Protein AF-A0A6B8M5E5-F1 (afdb_monomer)

Secondary structure (DSSP, 8-state):
------HHHHHHHHHHTT--GGG--S-TT-HHHHHHHHHHHHHHHHHHHHHS---

Mean predicted aligned error: 5.66 Å

Solvent-accessible surface area (backbone atoms only — not comparable to full-atom values): 3215 Å² total; per-residue (Å²): 131,85,77,78,72,48,46,30,55,50,15,28,52,36,38,80,70,70,49,60,82,85,70,56,90,49,55,92,90,37,71,53,32,57,37,15,50,52,22,23,55,50,41,50,53,54,50,54,57,62,67,68,67,68,132

InterPro domains:
  IPR007040 Ribosome modulation factor [PF04957] (3-45)
  IPR023200 Ribosome modulation factor domain superfamily [G3DSA:1.10.10.620] (2-52)

Nearest PDB structures (foldseek):
  2jrm-assembly1_A  TM=7.334E-01  e=1.667E-01  Vibrio parahaemolyticus RIMD 2210633

Organism: NCBI:txid134

pLDDT: mean 86.81, std 15.09, range [43.34, 97.06]

Structure (mmCIF, N/CA/C/O backbone):
data_AF-A0A6B8M5E5-F1
#
_entry.id   AF-A0A6B8M5E5-F1
#
loop_
_atom_site.group_PDB
_atom_site.id
_atom_site.type_symbol
_atom_site.label_atom_id
_atom_site.label_alt_id
_atom_site.label_comp_id
_atom_site.label_asym_id
_atom_site.label_entity_id
_atom_site.label_seq_id
_atom_site.pdbx_PDB_ins_code
_atom_site.Cartn_x
_atom_site.Cartn_y
_atom_site.Cartn_z
_atom_site.occupancy
_atom_site.B_iso_or_equiv
_atom_site.auth_seq_id
_atom_site.auth_comp_id
_atom_site.auth_asym_id
_atom_site.auth_atom_id
_atom_site.pdbx_PDB_model_num
ATOM 1 N N . MET A 1 1 ? 2.226 24.269 -10.055 1.00 43.34 1 MET A N 1
ATOM 2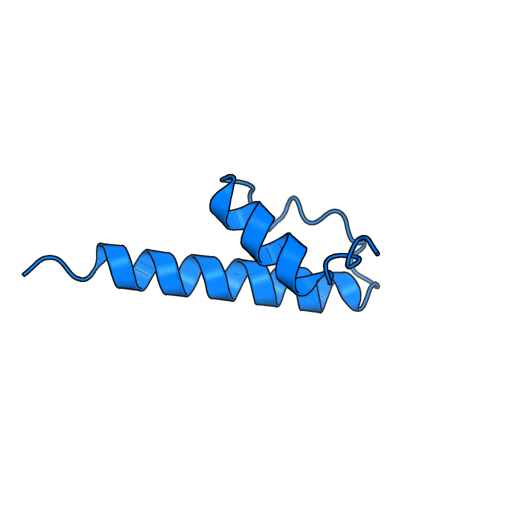 C CA . MET A 1 1 ? 3.184 23.146 -10.066 1.00 43.34 1 MET A CA 1
ATOM 3 C C . MET A 1 1 ? 2.503 22.002 -9.351 1.00 43.34 1 MET A C 1
ATOM 5 O O . MET A 1 1 ? 2.316 22.086 -8.144 1.00 43.34 1 MET A O 1
ATOM 9 N N . GLU A 1 2 ? 2.019 21.019 -10.102 1.00 49.81 2 GLU A N 1
ATOM 10 C CA . GLU A 1 2 ? 1.470 19.791 -9.528 1.00 49.81 2 GLU A CA 1
ATOM 11 C C . GLU A 1 2 ? 2.625 19.108 -8.785 1.00 49.81 2 GLU A C 1
ATOM 13 O O . GLU A 1 2 ? 3.637 18.766 -9.397 1.00 49.81 2 GLU A O 1
ATOM 18 N N . LYS A 1 3 ? 2.558 19.036 -7.451 1.00 51.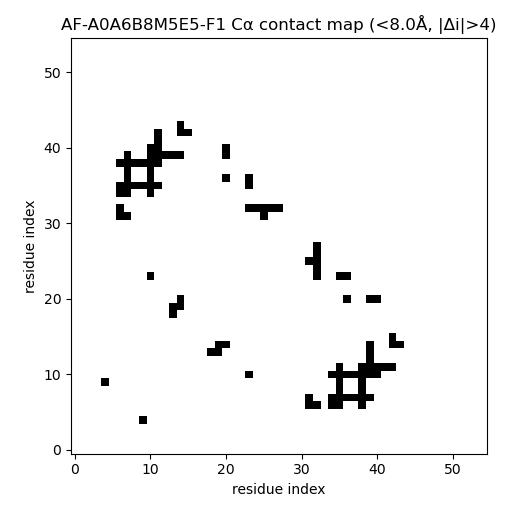56 3 LYS A N 1
ATOM 19 C CA . LYS A 1 3 ? 3.534 18.251 -6.694 1.00 51.56 3 LYS A CA 1
ATOM 20 C C . LYS A 1 3 ? 3.295 16.804 -7.100 1.00 51.56 3 LYS A C 1
ATOM 22 O O . LYS A 1 3 ? 2.253 16.253 -6.758 1.00 51.56 3 LYS A O 1
ATOM 27 N N . ALA A 1 4 ? 4.218 16.226 -7.864 1.00 60.38 4 ALA A N 1
ATOM 28 C CA . ALA A 1 4 ? 4.226 14.792 -8.100 1.00 60.38 4 ALA A CA 1
ATOM 29 C C . ALA A 1 4 ? 4.198 14.117 -6.723 1.00 60.38 4 ALA A C 1
ATOM 31 O O . ALA A 1 4 ? 5.130 14.305 -5.939 1.00 60.38 4 ALA A O 1
ATOM 32 N N . LYS A 1 5 ? 3.092 13.435 -6.396 1.00 72.56 5 LYS A N 1
ATOM 33 C CA . LYS A 1 5 ? 2.975 12.693 -5.139 1.00 72.56 5 LYS A CA 1
ATOM 34 C C . LYS A 1 5 ? 4.118 11.685 -5.105 1.00 72.56 5 LYS A C 1
ATOM 36 O O . LYS A 1 5 ? 4.347 10.971 -6.081 1.00 72.56 5 LYS A O 1
ATOM 41 N N . SER A 1 6 ? 4.861 11.656 -4.007 1.00 90.81 6 SER A N 1
ATOM 42 C CA . SER A 1 6 ? 5.883 10.630 -3.820 1.00 90.81 6 SER A CA 1
ATOM 43 C C . SER A 1 6 ? 5.200 9.268 -3.689 1.00 90.81 6 SER A C 1
ATOM 45 O O . SER A 1 6 ? 4.092 9.195 -3.162 1.00 90.81 6 SER A O 1
ATOM 47 N N . ALA A 1 7 ? 5.871 8.179 -4.077 1.00 94.62 7 ALA A N 1
ATOM 48 C CA . ALA A 1 7 ? 5.312 6.828 -3.947 1.00 94.62 7 ALA A CA 1
ATOM 49 C C . ALA A 1 7 ? 4.809 6.531 -2.519 1.00 94.62 7 ALA A C 1
ATOM 51 O O . ALA A 1 7 ? 3.795 5.868 -2.343 1.00 94.62 7 ALA A O 1
ATOM 52 N N . PHE A 1 8 ? 5.463 7.105 -1.506 1.00 94.50 8 PHE A N 1
ATOM 53 C CA . PHE A 1 8 ? 5.011 7.105 -0.115 1.00 94.50 8 PHE A CA 1
ATOM 54 C C . PHE A 1 8 ? 3.631 7.753 0.099 1.00 94.50 8 PHE A C 1
ATOM 56 O O . PHE A 1 8 ? 2.762 7.162 0.732 1.00 94.50 8 PHE A O 1
ATOM 63 N N . GLU A 1 9 ? 3.405 8.949 -0.447 1.00 95.50 9 GLU A N 1
ATOM 64 C CA . GLU A 1 9 ? 2.117 9.651 -0.355 1.00 95.50 9 GLU A CA 1
ATOM 65 C C . GLU A 1 9 ? 1.020 8.905 -1.124 1.00 95.50 9 GLU A C 1
ATOM 67 O O . GLU A 1 9 ? -0.124 8.868 -0.684 1.00 95.50 9 GLU A O 1
ATOM 72 N N . GLU A 1 10 ? 1.367 8.262 -2.241 1.00 95.25 10 GLU A N 1
ATOM 73 C CA . GLU A 1 10 ? 0.444 7.379 -2.960 1.00 95.25 10 GLU A CA 1
ATOM 74 C C . GLU A 1 10 ? 0.065 6.131 -2.153 1.00 95.25 10 GLU A C 1
ATOM 76 O O . GLU A 1 10 ? -1.052 5.637 -2.289 1.00 95.25 10 GLU A O 1
ATOM 81 N N . GLY A 1 11 ? 0.975 5.617 -1.322 1.00 96.00 11 GLY A N 1
ATOM 82 C CA . GLY A 1 11 ? 0.703 4.509 -0.407 1.00 96.00 11 GLY A CA 1
ATOM 83 C C . GLY A 1 11 ? -0.307 4.876 0.674 1.00 96.00 11 GLY A C 1
ATOM 84 O O . GLY A 1 11 ? -1.238 4.116 0.935 1.00 96.00 11 GLY A O 1
ATOM 85 N N . ILE A 1 12 ? -0.158 6.073 1.249 1.00 96.56 12 ILE A N 1
ATOM 86 C CA . ILE A 1 12 ? -1.116 6.636 2.211 1.00 96.56 12 ILE A CA 1
ATOM 87 C C . ILE A 1 12 ? -2.490 6.809 1.547 1.00 96.56 12 ILE A C 1
ATOM 89 O O . ILE A 1 12 ? -3.472 6.254 2.033 1.00 96.56 12 ILE A O 1
ATOM 93 N N . ASP A 1 13 ? -2.539 7.487 0.394 1.00 95.38 13 ASP A N 1
ATOM 94 C CA . ASP A 1 13 ? -3.772 7.724 -0.378 1.00 95.38 13 ASP A CA 1
ATOM 95 C C . ASP A 1 13 ? -4.474 6.406 -0.738 1.00 95.38 13 ASP A C 1
ATOM 97 O O . ASP A 1 13 ? -5.695 6.290 -0.663 1.00 95.38 13 ASP A O 1
ATOM 101 N N . ALA A 1 14 ? -3.706 5.373 -1.091 1.00 96.12 14 ALA A N 1
ATOM 102 C CA . ALA A 1 14 ? -4.254 4.062 -1.396 1.00 96.12 14 ALA A CA 1
ATOM 103 C C . ALA A 1 14 ? -4.960 3.424 -0.192 1.00 96.12 14 ALA A C 1
ATOM 105 O O . ALA A 1 14 ? -6.061 2.898 -0.367 1.00 96.12 14 ALA A O 1
ATOM 106 N N . PHE A 1 15 ? -4.369 3.493 1.006 1.00 96.06 15 PHE A N 1
ATOM 107 C CA . PHE A 1 15 ? -5.012 3.005 2.227 1.00 96.06 15 PHE A CA 1
ATOM 108 C C . PHE A 1 15 ? -6.289 3.792 2.542 1.00 96.06 15 PHE A C 1
ATOM 110 O O . PHE A 1 15 ? -7.339 3.187 2.742 1.00 96.06 15 PHE A O 1
ATOM 117 N N . GLU A 1 16 ? -6.234 5.128 2.503 1.00 93.69 16 GLU A N 1
ATOM 118 C CA . GLU A 1 16 ? -7.393 5.999 2.767 1.00 93.69 16 GLU A CA 1
ATOM 119 C C . GLU A 1 16 ? -8.555 5.741 1.793 1.00 93.69 16 GLU A C 1
ATOM 121 O O . GLU A 1 16 ? -9.725 5.931 2.123 1.00 93.69 16 GLU A O 1
ATOM 126 N N . ARG A 1 17 ? -8.243 5.266 0.584 1.00 94.44 17 ARG A N 1
ATOM 127 C CA . ARG A 1 17 ? -9.224 4.874 -0.437 1.00 94.44 17 ARG A CA 1
ATOM 128 C C . ARG A 1 17 ? -9.652 3.406 -0.348 1.00 94.44 17 ARG A C 1
ATOM 130 O O . ARG A 1 17 ? -10.390 2.948 -1.220 1.00 94.44 17 ARG A O 1
ATOM 137 N N . GLY A 1 18 ? -9.193 2.670 0.664 1.00 94.94 18 GLY A N 1
ATOM 138 C CA . GLY A 1 18 ? -9.552 1.275 0.923 1.00 94.94 18 GLY A CA 1
ATOM 139 C C . GLY A 1 18 ? -8.884 0.257 -0.004 1.00 94.94 18 GLY A C 1
ATOM 140 O O . GLY A 1 18 ? -9.388 -0.856 -0.145 1.00 94.94 18 GLY A O 1
ATOM 141 N N . LYS A 1 19 ? -7.777 0.611 -0.669 1.00 96.25 19 LYS A N 1
ATOM 142 C CA . LYS A 1 19 ? -7.018 -0.342 -1.493 1.00 96.25 19 LYS A CA 1
ATOM 143 C C . LYS A 1 19 ? -6.189 -1.279 -0.624 1.00 96.25 19 LYS A C 1
ATOM 145 O O . LYS A 1 19 ? -5.631 -0.868 0.397 1.00 96.25 19 LYS A O 1
ATOM 150 N N . ALA A 1 20 ? -6.042 -2.522 -1.076 1.00 95.00 20 ALA A N 1
ATOM 151 C CA . ALA A 1 20 ? -5.189 -3.490 -0.407 1.00 95.00 20 ALA A CA 1
ATOM 152 C C . ALA A 1 20 ? -3.704 -3.138 -0.584 1.00 95.00 20 ALA A C 1
ATOM 154 O O . ALA A 1 20 ? -3.289 -2.557 -1.585 1.00 95.00 20 ALA A O 1
ATOM 155 N N . ARG A 1 21 ? -2.879 -3.553 0.378 1.00 92.62 21 ARG A N 1
ATOM 156 C CA . ARG A 1 21 ? -1.417 -3.393 0.328 1.00 92.62 21 ARG A CA 1
ATOM 157 C C . ARG A 1 21 ? -0.790 -4.074 -0.895 1.00 92.62 21 ARG A C 1
ATOM 159 O O . ARG A 1 21 ? 0.200 -3.595 -1.442 1.00 92.62 21 ARG A O 1
ATOM 166 N N . ASP A 1 22 ? -1.366 -5.188 -1.332 1.00 93.12 22 ASP A N 1
ATOM 167 C CA . ASP A 1 22 ? -0.884 -5.952 -2.485 1.00 93.12 22 ASP A CA 1
ATOM 168 C C . ASP A 1 22 ? -1.305 -5.355 -3.841 1.00 93.12 22 ASP A C 1
ATOM 170 O O . ASP A 1 22 ? -0.719 -5.717 -4.858 1.00 93.12 22 ASP A O 1
ATOM 174 N N . ASP A 1 23 ? -2.214 -4.367 -3.864 1.00 94.94 23 ASP A N 1
ATOM 175 C CA . ASP A 1 23 ? -2.573 -3.579 -5.062 1.00 94.94 23 ASP A CA 1
ATOM 176 C C . ASP A 1 23 ? -1.517 -2.511 -5.420 1.00 94.94 23 ASP A C 1
ATOM 178 O O . ASP A 1 23 ? -1.768 -1.595 -6.211 1.00 94.94 23 ASP A O 1
ATOM 182 N N . CYS A 1 24 ? -0.322 -2.593 -4.830 1.00 92.81 24 CYS A N 1
ATOM 183 C CA . CYS A 1 24 ? 0.780 -1.693 -5.133 1.00 92.81 24 CYS A CA 1
ATOM 184 C C . CYS A 1 24 ? 1.114 -1.740 -6.642 1.00 92.81 24 CYS A C 1
ATOM 186 O O . CYS A 1 24 ? 1.514 -2.796 -7.142 1.00 92.81 24 CYS A O 1
ATOM 188 N N . PRO A 1 25 ? 1.026 -0.612 -7.378 1.00 92.69 25 PRO A N 1
ATOM 189 C CA . PRO A 1 25 ? 1.257 -0.592 -8.827 1.00 92.69 25 PRO A CA 1
ATOM 190 C C . PRO A 1 25 ? 2.739 -0.751 -9.199 1.00 92.69 25 PRO A C 1
ATOM 192 O O . PRO A 1 25 ? 3.077 -0.940 -10.368 1.00 92.69 25 PRO A O 1
ATOM 195 N N . TYR A 1 26 ? 3.636 -0.649 -8.216 1.00 93.06 26 TYR A N 1
ATOM 196 C CA . TYR A 1 26 ? 5.074 -0.709 -8.419 1.00 93.06 26 TYR A CA 1
ATOM 197 C C . TYR A 1 26 ? 5.585 -2.163 -8.428 1.00 93.06 26 TYR A C 1
ATOM 199 O O . TYR A 1 26 ? 5.251 -2.961 -7.537 1.00 93.06 26 TYR A O 1
ATOM 207 N N . PRO A 1 27 ? 6.436 -2.537 -9.403 1.00 92.56 27 PRO A N 1
ATOM 208 C CA . PRO A 1 27 ? 6.988 -3.884 -9.471 1.00 92.56 27 PRO A CA 1
ATOM 209 C C . PRO A 1 27 ? 7.892 -4.181 -8.265 1.00 92.56 27 PRO A C 1
ATOM 211 O O . PRO A 1 27 ? 8.438 -3.278 -7.638 1.00 92.56 27 PRO A O 1
ATOM 214 N N . VAL A 1 28 ? 8.064 -5.468 -7.935 1.00 89.00 28 VAL A N 1
ATOM 215 C CA . VAL A 1 28 ? 8.799 -5.925 -6.732 1.00 89.00 28 VAL A CA 1
ATOM 216 C C . VAL A 1 28 ? 10.227 -5.369 -6.650 1.00 89.00 28 VAL A C 1
ATOM 218 O O . VAL A 1 28 ? 10.705 -5.077 -5.559 1.00 89.00 28 VAL A O 1
ATOM 221 N N . ALA A 1 29 ? 10.892 -5.200 -7.793 1.00 90.94 29 ALA A N 1
ATOM 222 C CA . ALA A 1 29 ? 12.268 -4.711 -7.872 1.00 90.94 29 ALA A CA 1
ATOM 223 C C . ALA A 1 29 ? 12.406 -3.177 -7.763 1.00 90.94 29 ALA A C 1
ATOM 225 O O . ALA A 1 29 ? 13.524 -2.673 -7.792 1.00 90.94 29 ALA A O 1
ATOM 226 N N . ASP A 1 30 ? 11.301 -2.431 -7.675 1.00 92.38 30 ASP A N 1
ATOM 227 C CA . ASP A 1 30 ? 11.307 -0.967 -7.668 1.00 92.38 30 ASP A CA 1
ATOM 228 C C . ASP A 1 30 ? 11.395 -0.414 -6.241 1.00 92.38 30 ASP A C 1
ATOM 230 O O . ASP A 1 30 ? 10.587 -0.760 -5.376 1.00 92.38 30 ASP A O 1
ATOM 234 N N . ASP A 1 31 ? 12.331 0.499 -5.980 1.00 92.00 31 ASP A N 1
ATOM 235 C CA . ASP A 1 31 ? 12.442 1.152 -4.672 1.00 92.00 31 ASP A CA 1
ATOM 236 C C . ASP A 1 31 ? 11.197 1.986 -4.325 1.00 92.00 31 ASP A C 1
ATOM 238 O O . ASP A 1 31 ? 10.852 2.127 -3.149 1.00 92.00 31 ASP A O 1
ATOM 242 N N . ARG A 1 32 ? 10.439 2.449 -5.330 1.00 93.69 32 ARG A N 1
ATOM 243 C CA . ARG A 1 32 ? 9.140 3.108 -5.123 1.00 93.69 32 ARG A CA 1
ATOM 244 C C . ARG A 1 32 ? 8.123 2.184 -4.469 1.00 93.69 32 ARG A C 1
ATOM 246 O O . ARG A 1 32 ? 7.309 2.661 -3.684 1.00 93.69 32 ARG A O 1
ATOM 253 N N . ARG A 1 33 ? 8.196 0.869 -4.711 1.00 94.38 33 ARG A N 1
ATOM 254 C CA . ARG A 1 33 ? 7.338 -0.109 -4.031 1.00 94.38 33 ARG A CA 1
ATOM 255 C C . ARG A 1 33 ? 7.575 -0.089 -2.527 1.00 94.38 33 ARG A C 1
ATOM 257 O O . ARG A 1 33 ? 6.613 -0.112 -1.771 1.00 94.38 33 ARG A O 1
ATOM 264 N N . LYS A 1 34 ? 8.837 -0.019 -2.087 1.00 94.25 34 LYS A N 1
ATOM 265 C CA . LYS A 1 34 ? 9.175 0.049 -0.656 1.00 94.25 34 LYS A CA 1
ATOM 266 C C . LYS A 1 34 ? 8.578 1.303 -0.024 1.00 94.25 34 LYS A C 1
ATOM 268 O O . LYS A 1 34 ? 7.926 1.199 1.006 1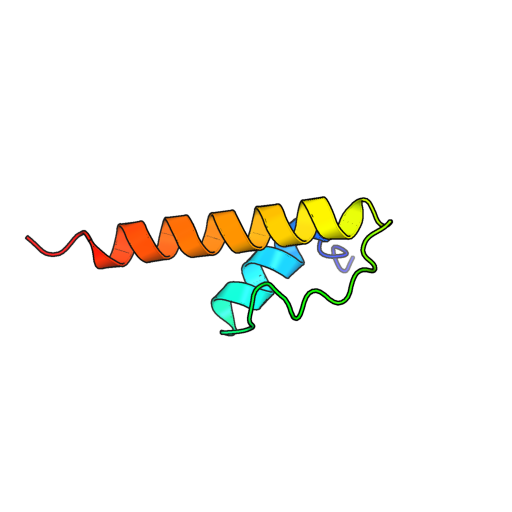.00 94.25 34 LYS A O 1
ATOM 273 N N . LEU A 1 35 ? 8.736 2.453 -0.686 1.00 95.50 35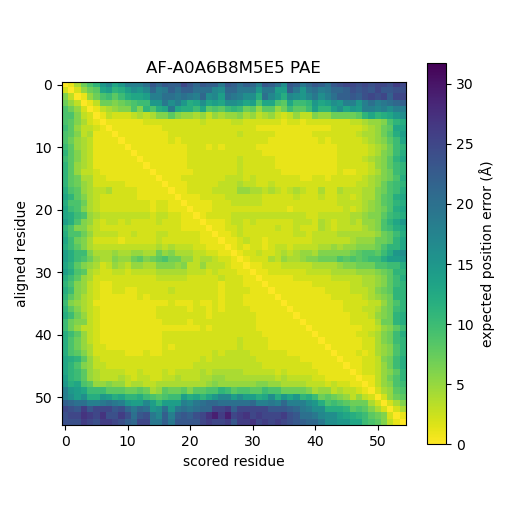 LEU A N 1
ATOM 274 C CA . LEU A 1 35 ? 8.179 3.727 -0.224 1.00 95.50 35 LEU A CA 1
ATOM 275 C C . LEU A 1 35 ? 6.647 3.697 -0.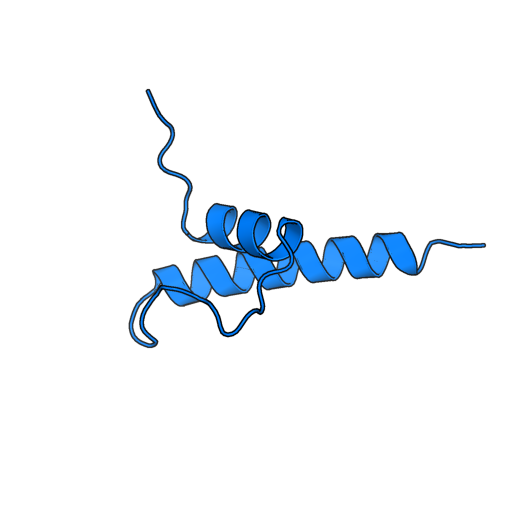168 1.00 95.50 35 LEU A C 1
ATOM 277 O O . LEU A 1 35 ? 6.068 4.121 0.825 1.00 95.50 35 LEU A O 1
ATOM 281 N N . TRP A 1 36 ? 5.992 3.161 -1.198 1.00 96.31 36 TRP A N 1
ATOM 282 C CA . TRP A 1 36 ? 4.536 3.014 -1.237 1.00 96.31 36 TRP A CA 1
ATOM 283 C C . TRP A 1 36 ? 4.021 2.102 -0.126 1.00 96.31 36 TRP A C 1
ATOM 285 O O . TRP A 1 36 ? 3.091 2.462 0.589 1.00 96.31 36 TRP A O 1
ATOM 295 N N . ILE A 1 37 ? 4.661 0.947 0.068 1.00 95.88 37 ILE A N 1
ATOM 296 C CA . ILE A 1 37 ? 4.299 0.008 1.134 1.00 95.88 37 ILE A CA 1
ATOM 297 C C . ILE A 1 37 ? 4.488 0.659 2.507 1.00 95.88 37 ILE A C 1
ATOM 299 O O . ILE A 1 37 ? 3.619 0.527 3.362 1.00 95.88 37 ILE A O 1
ATOM 303 N N . GLU A 1 38 ? 5.585 1.391 2.711 1.00 96.06 38 GLU A N 1
ATOM 304 C CA . GLU A 1 38 ? 5.847 2.104 3.964 1.00 96.06 38 GLU A CA 1
ATOM 305 C C . GLU A 1 38 ? 4.780 3.171 4.253 1.00 96.06 38 GLU A C 1
ATOM 307 O O . GLU A 1 38 ? 4.302 3.278 5.385 1.00 96.06 38 GLU A O 1
ATOM 312 N N . GLY A 1 39 ? 4.356 3.919 3.230 1.00 95.88 39 GLY A N 1
ATOM 313 C CA . GLY A 1 39 ? 3.259 4.881 3.334 1.00 95.88 39 GLY A CA 1
ATOM 314 C C . GLY A 1 39 ? 1.928 4.220 3.696 1.00 95.88 39 GLY A C 1
ATOM 315 O O . GLY A 1 39 ? 1.255 4.662 4.627 1.00 95.88 39 GLY A O 1
ATOM 316 N N . TRP A 1 40 ? 1.581 3.123 3.018 1.00 97.06 40 TRP A N 1
ATOM 317 C CA . TRP A 1 40 ? 0.366 2.350 3.294 1.00 97.06 40 TRP A CA 1
ATOM 318 C C . TRP A 1 40 ? 0.367 1.784 4.723 1.00 97.06 40 TRP A C 1
ATOM 320 O O . TRP A 1 40 ? -0.595 1.969 5.467 1.00 97.06 40 TRP A O 1
ATOM 330 N N . ASP A 1 41 ? 1.476 1.167 5.153 1.00 96.44 41 ASP A N 1
ATOM 331 C CA . ASP A 1 41 ? 1.619 0.606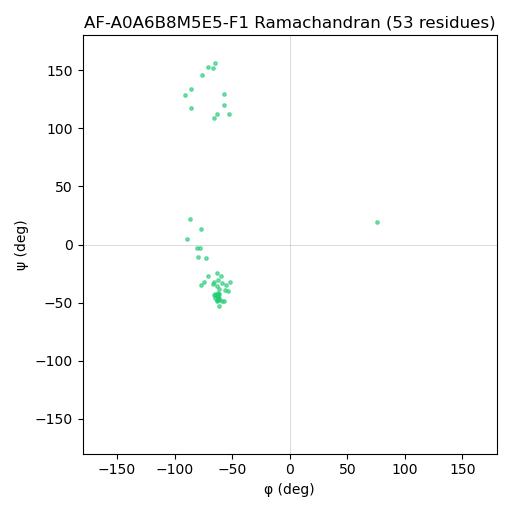 6.503 1.00 96.44 4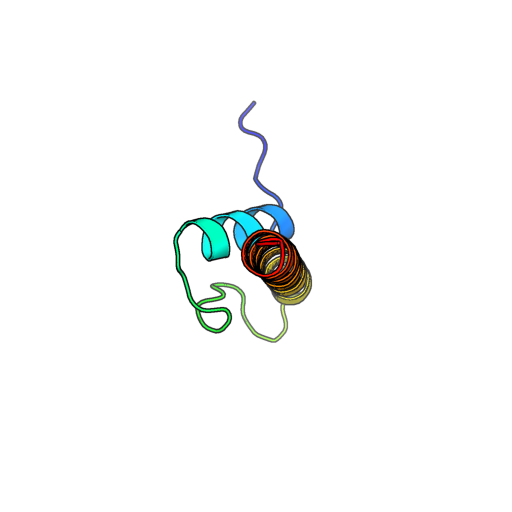1 ASP A CA 1
ATOM 332 C C . ASP A 1 41 ? 1.536 1.703 7.580 1.00 96.44 41 ASP A C 1
ATOM 334 O O . ASP A 1 41 ? 0.975 1.480 8.656 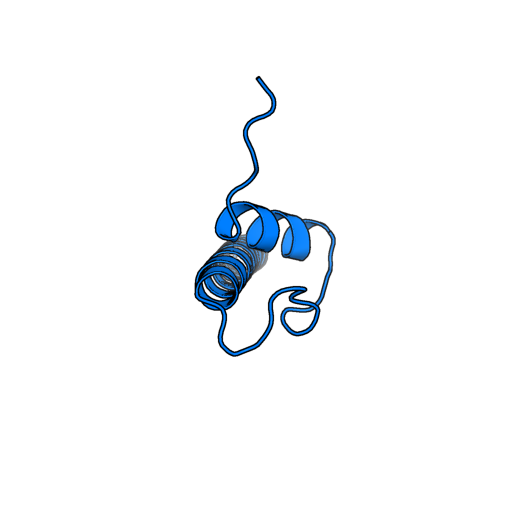1.00 96.44 41 ASP A O 1
ATOM 338 N N . LYS A 1 42 ? 2.059 2.906 7.305 1.00 95.75 42 LYS A N 1
ATOM 339 C CA . LYS A 1 42 ? 1.922 4.060 8.203 1.00 95.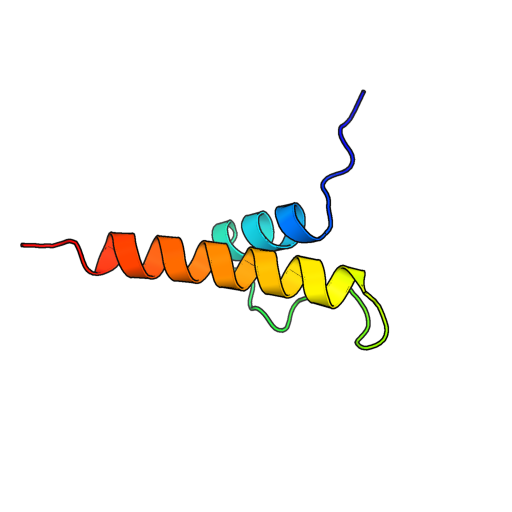75 42 LYS A CA 1
ATOM 340 C C . LYS A 1 42 ? 0.467 4.501 8.346 1.00 95.75 42 LYS A C 1
ATOM 342 O O . LYS A 1 42 ? 0.034 4.744 9.471 1.00 95.75 42 LYS A O 1
ATOM 347 N N . ALA A 1 43 ? -0.262 4.614 7.237 1.00 95.25 43 ALA A N 1
ATOM 348 C CA . ALA A 1 43 ? -1.668 5.006 7.248 1.00 95.25 43 ALA A CA 1
ATOM 349 C C . ALA A 1 43 ? -2.524 3.975 7.996 1.00 95.25 43 ALA A C 1
ATOM 351 O O . ALA A 1 43 ? -3.279 4.353 8.887 1.00 95.25 43 ALA A O 1
ATOM 352 N N . LYS A 1 44 ? -2.297 2.678 7.745 1.00 95.06 44 LYS A N 1
ATOM 353 C CA . LYS A 1 44 ? -2.955 1.596 8.484 1.00 95.06 44 LYS A CA 1
ATOM 354 C C . LYS A 1 44 ? -2.706 1.688 9.988 1.00 95.06 44 LYS A C 1
ATOM 356 O O . LYS A 1 44 ? -3.646 1.618 10.764 1.00 95.06 44 LYS A O 1
ATOM 361 N N . ARG A 1 45 ? -1.452 1.870 10.416 1.00 93.50 45 ARG A N 1
ATOM 362 C CA . ARG A 1 45 ? -1.127 2.003 11.849 1.00 93.50 45 ARG A CA 1
ATOM 363 C C . ARG A 1 45 ? -1.798 3.215 12.486 1.00 93.50 45 ARG A C 1
ATOM 365 O O . ARG A 1 45 ? -2.193 3.142 13.642 1.00 93.50 45 ARG A O 1
ATOM 372 N N . ALA A 1 46 ? -1.871 4.331 11.764 1.00 92.00 46 ALA A N 1
ATOM 373 C CA . ALA A 1 46 ? -2.561 5.519 12.248 1.00 92.00 46 ALA A CA 1
ATOM 374 C C . ALA A 1 46 ? -4.066 5.256 12.407 1.00 92.00 46 ALA A C 1
ATOM 376 O O . ALA A 1 46 ? -4.625 5.628 13.430 1.00 92.00 46 ALA A O 1
ATOM 377 N N . ASP A 1 47 ? -4.688 4.574 11.444 1.00 91.12 47 ASP A N 1
ATOM 378 C CA . ASP A 1 47 ? -6.090 4.151 11.512 1.00 91.12 47 ASP A CA 1
ATOM 379 C C . ASP A 1 47 ? -6.344 3.168 12.662 1.00 91.12 47 ASP A C 1
ATOM 381 O O . ASP A 1 47 ? -7.202 3.433 13.497 1.00 91.12 47 ASP A O 1
ATOM 385 N N . ASP A 1 48 ? -5.522 2.121 12.811 1.00 88.75 48 ASP A N 1
ATOM 386 C CA . ASP A 1 48 ? -5.617 1.171 13.930 1.00 88.75 48 ASP A CA 1
ATOM 387 C C . ASP A 1 48 ? -5.581 1.901 15.294 1.00 88.75 48 ASP A C 1
ATOM 389 O O . ASP A 1 48 ? -6.343 1.573 16.201 1.00 88.75 48 ASP A O 1
ATOM 393 N N . LEU A 1 49 ? -4.730 2.929 15.434 1.00 84.81 49 LEU A N 1
ATOM 394 C CA . LEU A 1 49 ? -4.635 3.752 16.649 1.00 84.81 49 LEU A CA 1
ATOM 395 C C . LEU A 1 49 ? -5.848 4.667 16.871 1.00 84.81 49 LEU A C 1
ATOM 397 O O . LEU A 1 49 ? -6.135 5.019 18.014 1.00 84.81 49 LEU A O 1
ATOM 401 N N . LEU A 1 50 ? -6.545 5.077 15.809 1.00 78.06 50 LEU A N 1
ATOM 402 C CA . LEU A 1 50 ? -7.796 5.831 15.925 1.00 78.06 50 LEU A CA 1
ATOM 403 C C . LEU A 1 50 ? -8.954 4.927 16.362 1.00 78.06 50 LEU A C 1
ATOM 405 O O . LEU A 1 50 ? -9.838 5.385 17.084 1.00 78.06 50 LEU A O 1
ATOM 409 N N . VAL A 1 51 ? -8.944 3.654 15.959 1.00 67.94 51 VAL A N 1
ATOM 410 C CA . VAL A 1 51 ? -9.997 2.685 16.298 1.00 67.94 51 VAL A CA 1
ATOM 411 C C . VAL A 1 51 ? -9.859 2.170 17.741 1.00 67.94 51 VAL A C 1
ATOM 413 O O . VAL A 1 51 ? -10.869 1.987 18.419 1.00 67.94 51 VAL A O 1
ATOM 416 N N . ASP A 1 52 ? -8.633 2.013 18.253 1.00 59.31 52 ASP A N 1
ATOM 417 C CA . ASP A 1 52 ? -8.365 1.530 19.626 1.00 59.31 52 ASP A CA 1
ATOM 418 C C . ASP A 1 52 ? -8.564 2.613 20.717 1.00 59.31 52 ASP A C 1
ATOM 420 O O . ASP A 1 52 ? -8.460 2.349 21.910 1.00 59.31 52 ASP A O 1
ATOM 424 N N . GLY A 1 53 ? -8.893 3.849 20.325 1.00 51.00 53 GLY A N 1
ATOM 425 C CA . GLY A 1 53 ? -9.105 4.994 21.219 1.00 51.00 53 GLY A CA 1
ATOM 426 C C . GLY A 1 53 ? -10.520 5.144 21.793 1.00 51.00 53 GLY A C 1
ATOM 427 O O . GLY A 1 53 ? -10.897 6.257 22.166 1.00 51.00 53 GLY A O 1
ATOM 428 N N . THR A 1 54 ? -11.322 4.077 21.849 1.00 53.88 54 THR A N 1
ATOM 429 C CA . THR A 1 54 ? -12.632 4.125 22.524 1.00 53.88 54 THR A CA 1
ATOM 430 C C . THR A 1 54 ? -12.426 3.831 24.022 1.00 53.88 54 THR A C 1
ATOM 432 O O . THR A 1 54 ? -11.931 2.745 24.321 1.00 53.88 54 THR A O 1
ATOM 435 N N . PRO A 1 55 ? -12.727 4.759 24.959 1.00 54.00 55 PRO A N 1
ATOM 436 C CA . PRO A 1 55 ? -12.641 4.486 26.399 1.00 54.00 55 PRO A CA 1
ATOM 437 C C . PRO A 1 55 ? -13.583 3.368 26.862 1.00 54.00 55 PRO A C 1
ATOM 439 O O . PRO A 1 55 ? -14.632 3.156 26.209 1.00 54.00 55 PRO A O 1
#

Radius of gyration: 12.47 Å; Cα contacts (8 Å, |Δi|>4): 52; chains: 1; bounding box: 25×29×36 Å

Sequence (55 aa):
MEKAKSAFEEGIDAFERGKARDDCPYPVADDRRKLWIEGWDKAKRADDLLVDGTP

Foldseek 3Di:
DPPPQQLLNVLLVCVVVVHDLVPRPDDPPDPSNVSSSNSVVVNVVVVVVVVVPDD